Protein AF-A0A484PQB5-F1 (afdb_monomer)

Secondary structure (DSSP, 8-state):
---------------EEEEEE---SSHHHHHHHHHHHHHTT--EEEETTEEEE-EEEEEEEE-TT--EEEEEEEETTEEEE-PPPSSHHHHHHHHHHHHHHHHHHHHT--HH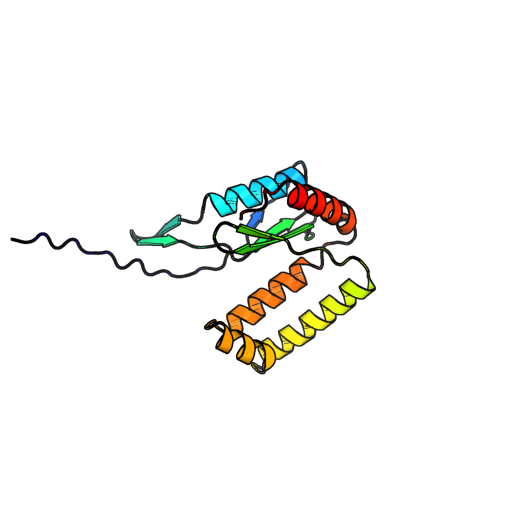HHHHHHHHT--HHHHHHHHHHHHHHT---TTTHHHHHHHHHHHHHHS----

pLDDT: mean 76.51, std 19.42, range [30.06, 98.0]

Organism: NCBI:txid1297885

Structure (mmCIF, N/CA/C/O backbone):
data_AF-A0A484PQB5-F1
#
_entry.id   AF-A0A484PQB5-F1
#
loop_
_atom_site.group_PDB
_atom_site.id
_atom_site.type_symbol
_atom_site.label_atom_id
_atom_site.label_alt_id
_atom_site.label_comp_id
_atom_site.label_asym_id
_atom_site.label_entity_id
_atom_site.label_seq_id
_atom_site.pdbx_PDB_ins_code
_atom_site.Cartn_x
_atom_site.Cartn_y
_atom_site.Cartn_z
_atom_site.occupancy
_atom_site.B_iso_or_equiv
_atom_site.auth_seq_id
_atom_site.auth_comp_id
_atom_site.auth_asym_id
_atom_site.auth_atom_id
_atom_site.pdbx_PDB_model_num
ATOM 1 N N . MET A 1 1 ? -22.347 -14.743 -49.884 1.00 35.50 1 MET A N 1
ATOM 2 C CA . MET A 1 1 ? -21.307 -13.720 -49.659 1.00 35.50 1 MET A CA 1
ATOM 3 C C . MET A 1 1 ? -21.157 -13.591 -48.158 1.00 35.50 1 MET A C 1
ATOM 5 O O . MET A 1 1 ? -22.154 -13.337 -47.496 1.00 35.50 1 MET A O 1
ATOM 9 N N . ALA A 1 2 ? -19.987 -13.944 -47.631 1.00 33.59 2 ALA A N 1
ATOM 10 C CA . ALA A 1 2 ? -19.724 -13.967 -46.198 1.00 33.59 2 ALA A CA 1
ATOM 11 C C . ALA A 1 2 ? -19.631 -12.532 -45.663 1.00 33.59 2 ALA A C 1
ATOM 13 O O . ALA A 1 2 ? -18.961 -11.693 -46.260 1.00 33.59 2 ALA A O 1
ATOM 14 N N . SER A 1 3 ? -20.343 -12.264 -44.569 1.00 34.03 3 SER A N 1
ATOM 15 C CA . SER A 1 3 ? -20.230 -11.032 -43.794 1.00 34.03 3 SER A CA 1
ATOM 16 C C . SER A 1 3 ? -18.901 -11.079 -43.048 1.00 34.03 3 SER A C 1
ATOM 18 O O . SER A 1 3 ? -18.761 -11.867 -42.114 1.00 34.03 3 SER A O 1
ATOM 20 N N . ASN A 1 4 ? -17.931 -10.269 -43.473 1.00 33.78 4 ASN A N 1
ATOM 21 C CA . ASN A 1 4 ? -16.745 -9.977 -42.676 1.00 33.78 4 ASN A CA 1
ATOM 22 C C . ASN A 1 4 ? -17.215 -9.207 -41.440 1.00 33.78 4 ASN A C 1
ATOM 24 O O . ASN A 1 4 ? -17.452 -8.004 -41.499 1.00 33.78 4 ASN A O 1
ATOM 28 N N . ALA A 1 5 ? -17.435 -9.926 -40.341 1.00 36.97 5 ALA A N 1
ATOM 29 C CA . ALA A 1 5 ? -17.412 -9.313 -39.030 1.00 36.97 5 ALA A CA 1
ATOM 30 C C . ALA A 1 5 ? -15.956 -8.907 -38.7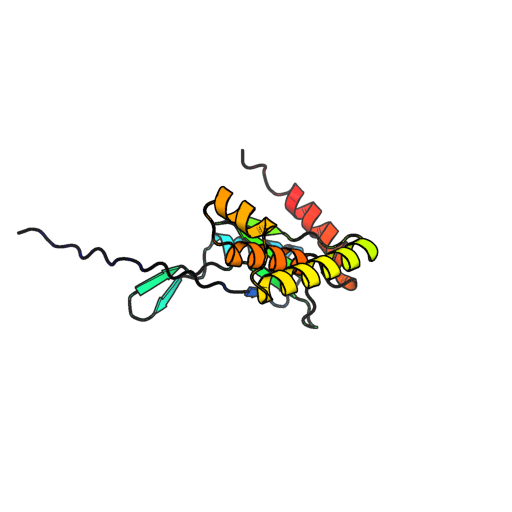96 1.00 36.97 5 ALA A C 1
ATOM 32 O O . ALA A 1 5 ? -15.108 -9.766 -38.555 1.00 36.97 5 ALA A O 1
ATOM 33 N N . ASP A 1 6 ? -15.672 -7.616 -38.958 1.00 31.64 6 ASP A N 1
ATOM 34 C CA . ASP A 1 6 ? -14.454 -7.006 -38.445 1.00 31.64 6 ASP A CA 1
ATOM 35 C C . ASP A 1 6 ? -14.416 -7.292 -36.943 1.00 31.64 6 ASP A C 1
ATOM 37 O O . ASP A 1 6 ? -15.101 -6.656 -36.139 1.00 31.64 6 ASP A O 1
ATOM 41 N N . CYS A 1 7 ? -13.657 -8.317 -36.562 1.00 30.06 7 CYS A N 1
ATOM 42 C CA . CYS A 1 7 ? -13.191 -8.472 -35.200 1.00 30.06 7 CYS A CA 1
ATOM 43 C C . CYS A 1 7 ? -12.299 -7.262 -34.931 1.00 30.06 7 CYS A C 1
ATOM 45 O O . CYS A 1 7 ? -11.131 -7.264 -35.313 1.00 30.06 7 CYS A O 1
ATOM 47 N N . GLN A 1 8 ? -12.865 -6.216 -34.325 1.00 35.75 8 GLN A N 1
ATOM 48 C CA . GLN A 1 8 ? -12.080 -5.147 -33.728 1.00 35.75 8 GLN A CA 1
ATOM 49 C C . GLN A 1 8 ? -11.105 -5.812 -32.755 1.00 35.75 8 GLN A C 1
ATOM 51 O O . GLN A 1 8 ? -11.507 -6.346 -31.720 1.00 35.75 8 GLN A O 1
ATOM 56 N N . GLU A 1 9 ? -9.827 -5.853 -33.131 1.00 34.69 9 GLU A N 1
ATOM 57 C CA . GLU A 1 9 ? -8.742 -6.203 -32.229 1.00 34.69 9 GLU A CA 1
ATOM 58 C C . GLU A 1 9 ? -8.768 -5.183 -31.093 1.00 34.69 9 GLU A C 1
ATOM 60 O O . GLU A 1 9 ? -8.265 -4.070 -31.222 1.00 34.69 9 GLU A O 1
ATOM 65 N N . THR A 1 10 ? -9.382 -5.546 -29.968 1.00 37.31 10 THR A N 1
ATOM 66 C CA . THR A 1 10 ? -9.231 -4.811 -28.716 1.00 37.31 10 THR A CA 1
ATOM 67 C C . THR A 1 10 ? -7.749 -4.793 -28.368 1.00 37.31 10 THR A C 1
ATOM 69 O O . THR A 1 10 ? -7.206 -5.761 -27.828 1.00 37.31 10 THR A O 1
ATOM 72 N N . ARG A 1 11 ? -7.071 -3.688 -28.690 1.00 36.81 11 ARG A N 1
ATOM 73 C CA . ARG A 1 11 ? -5.745 -3.380 -28.165 1.00 36.81 11 ARG A CA 1
ATOM 74 C C . ARG A 1 11 ? -5.893 -3.162 -26.666 1.00 36.81 11 ARG A C 1
ATOM 76 O O . ARG A 1 11 ? -6.242 -2.083 -26.202 1.00 36.81 11 ARG A O 1
ATOM 83 N N . SER A 1 12 ? -5.637 -4.218 -25.901 1.00 37.00 12 SER A N 1
ATOM 84 C CA . SER A 1 12 ? -5.502 -4.144 -24.450 1.00 37.00 12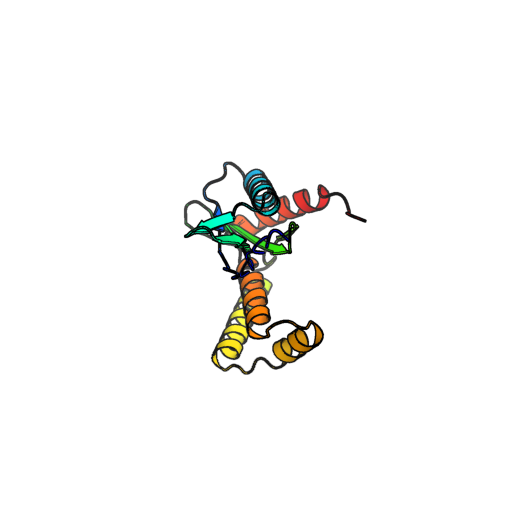 SER A CA 1
ATOM 85 C C . SER A 1 12 ? -4.265 -3.309 -24.123 1.00 37.00 12 SER A C 1
ATOM 87 O O . SER A 1 12 ? -3.150 -3.819 -24.035 1.00 37.00 12 SER A O 1
ATOM 89 N N . VAL A 1 13 ? -4.448 -2.000 -23.988 1.00 36.97 13 VAL A N 1
ATOM 90 C CA . VAL A 1 13 ? -3.450 -1.145 -23.355 1.00 36.97 13 VAL A CA 1
ATOM 91 C C . VAL A 1 13 ? -3.770 -1.146 -21.868 1.00 36.97 13 VAL A C 1
ATOM 93 O O . VAL A 1 13 ? -4.804 -0.638 -21.438 1.00 36.97 13 VAL A O 1
ATOM 96 N N . ARG A 1 14 ? -2.906 -1.791 -21.078 1.00 39.75 14 ARG A N 1
ATOM 97 C CA . ARG A 1 14 ? -3.002 -1.765 -19.619 1.00 39.75 14 ARG A CA 1
ATOM 98 C C . ARG A 1 14 ? -2.544 -0.395 -19.142 1.00 39.75 14 ARG A C 1
ATOM 100 O O . ARG A 1 14 ? -1.372 -0.057 -19.274 1.00 39.75 14 ARG A O 1
ATOM 107 N N . PHE A 1 15 ? -3.467 0.377 -18.586 1.00 40.09 15 PHE A N 1
ATOM 108 C CA . PHE A 1 15 ? -3.135 1.593 -17.860 1.00 40.09 15 PHE A CA 1
ATOM 109 C C . PHE A 1 15 ? -3.278 1.335 -16.370 1.00 40.09 15 PHE A C 1
ATOM 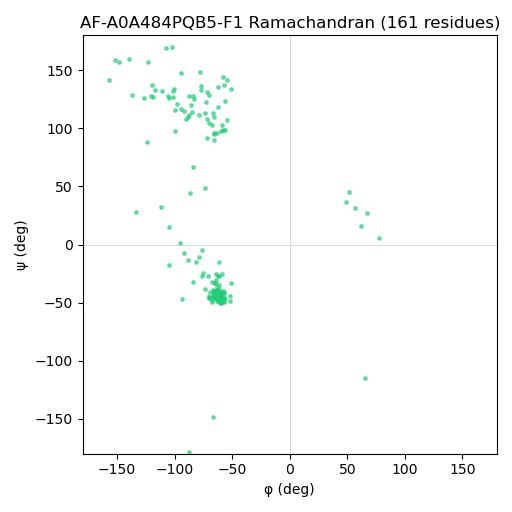111 O O . PHE A 1 15 ? -4.321 0.878 -15.903 1.00 40.09 15 PHE A O 1
ATOM 118 N N . SER A 1 16 ? -2.205 1.632 -15.651 1.00 43.16 16 SER A N 1
ATOM 119 C CA . SER A 1 16 ? -2.109 1.503 -14.207 1.00 43.16 16 SER A CA 1
ATOM 120 C C . SER A 1 16 ? -2.615 2.780 -13.556 1.00 43.16 16 SER A C 1
ATOM 122 O O . SER A 1 16 ? -1.974 3.822 -13.678 1.00 43.16 16 SER A O 1
ATOM 124 N N . LEU A 1 17 ? -3.754 2.708 -12.870 1.00 46.19 17 LEU A N 1
ATOM 125 C CA . LEU A 1 17 ? -4.304 3.849 -12.140 1.00 46.19 17 LEU A CA 1
ATOM 126 C C . LEU A 1 17 ? -4.221 3.619 -10.629 1.00 46.19 17 LEU A C 1
ATOM 128 O O . LEU A 1 17 ? -4.606 2.554 -10.143 1.00 46.19 17 LEU A O 1
ATOM 132 N N . ALA A 1 18 ? -3.732 4.629 -9.908 1.00 53.22 18 ALA A N 1
ATOM 133 C CA . ALA A 1 18 ? -3.913 4.761 -8.469 1.00 53.22 18 ALA A CA 1
ATOM 134 C C . ALA A 1 18 ? -5.254 5.462 -8.229 1.00 53.22 18 ALA A C 1
ATOM 136 O O . ALA A 1 18 ? -5.466 6.571 -8.721 1.00 53.22 18 ALA A O 1
ATOM 137 N N . ILE A 1 19 ? -6.174 4.808 -7.522 1.00 54.41 19 ILE A N 1
ATOM 138 C CA . ILE A 1 19 ? -7.461 5.417 -7.170 1.00 54.41 19 ILE A CA 1
ATOM 139 C C . ILE A 1 19 ? -7.364 5.955 -5.761 1.00 54.41 19 ILE A C 1
ATOM 141 O O . ILE A 1 19 ? -7.156 5.183 -4.829 1.00 54.41 19 ILE A O 1
ATOM 145 N N . GLU A 1 20 ? -7.575 7.253 -5.615 1.00 56.78 20 GLU A N 1
ATOM 146 C CA . GLU A 1 20 ? -7.799 7.877 -4.321 1.00 56.78 20 GLU A CA 1
ATOM 147 C C . GLU A 1 20 ? -9.300 7.860 -4.067 1.00 56.78 20 GLU A C 1
ATOM 149 O O . GLU A 1 20 ? -10.058 8.573 -4.730 1.00 56.78 20 GLU A O 1
ATOM 154 N N . ILE A 1 21 ? -9.754 7.010 -3.146 1.00 53.47 21 ILE A N 1
ATOM 155 C CA . ILE A 1 21 ? -11.140 7.097 -2.699 1.00 53.47 21 ILE A CA 1
ATOM 156 C C . ILE A 1 21 ? -11.165 7.967 -1.443 1.00 53.47 21 ILE A C 1
ATOM 158 O O . ILE A 1 21 ? -10.504 7.643 -0.457 1.00 53.47 21 ILE A O 1
ATOM 162 N N . GLY A 1 22 ? -11.849 9.113 -1.554 1.00 52.31 22 GLY A N 1
ATOM 163 C CA . GLY A 1 22 ? -11.831 10.220 -0.592 1.00 52.31 22 GLY A CA 1
ATOM 164 C C . GLY A 1 22 ? -12.447 9.911 0.778 1.00 52.31 22 GLY A C 1
ATOM 165 O O . GLY A 1 22 ? -12.386 8.796 1.284 1.00 52.31 22 GLY A O 1
ATOM 166 N N . GLN A 1 23 ? -13.045 10.923 1.412 1.00 53.59 23 GLN A N 1
ATOM 167 C CA . GLN A 1 23 ? -13.584 10.805 2.771 1.00 53.59 23 GLN A CA 1
ATOM 168 C C . GLN A 1 23 ? -14.766 9.824 2.835 1.00 53.59 23 GLN A C 1
ATOM 170 O O . GLN A 1 23 ? -15.867 10.126 2.376 1.00 53.59 23 GLN A O 1
ATOM 175 N N . PHE A 1 24 ? -14.553 8.667 3.458 1.00 58.38 24 PHE A N 1
ATOM 176 C CA . PHE A 1 24 ? -15.627 7.765 3.869 1.00 58.38 24 PHE A CA 1
ATOM 177 C C . PHE A 1 24 ? -16.014 8.027 5.320 1.00 58.38 24 PHE A C 1
ATOM 179 O O . PHE A 1 24 ? -15.158 8.340 6.149 1.00 58.38 24 PHE A O 1
ATOM 186 N N . GLY A 1 25 ? -17.292 7.832 5.653 1.00 62.56 25 GLY A N 1
ATOM 187 C CA . GLY A 1 25 ? -17.765 7.970 7.031 1.00 62.56 25 GLY A CA 1
ATOM 188 C C . GLY A 1 25 ? -17.112 6.962 7.985 1.00 62.56 25 GLY A C 1
ATOM 189 O O . GLY A 1 25 ? -16.963 7.241 9.174 1.00 62.56 25 GLY A O 1
ATOM 190 N N . SER A 1 26 ? -16.685 5.799 7.474 1.00 80.06 26 SER A N 1
ATOM 191 C CA . SER A 1 26 ? -15.932 4.794 8.232 1.00 80.06 26 SER A CA 1
ATOM 192 C C . SER A 1 26 ? -14.942 4.007 7.364 1.00 80.06 26 SER A C 1
ATOM 194 O O . SER A 1 26 ? -15.120 3.864 6.156 1.00 80.06 26 SER A O 1
ATOM 196 N N . LEU A 1 27 ? -13.914 3.430 7.996 1.00 84.88 27 LEU A N 1
ATOM 197 C CA . LEU A 1 27 ? -12.933 2.582 7.310 1.00 84.88 27 LEU A CA 1
ATOM 198 C C . LEU A 1 27 ? -13.547 1.287 6.747 1.00 84.88 27 LEU A C 1
ATOM 200 O O . LEU A 1 27 ? -13.127 0.814 5.695 1.00 84.88 27 LEU A O 1
ATOM 204 N N . ASP A 1 28 ? -14.550 0.718 7.419 1.00 85.12 28 ASP A N 1
ATOM 205 C CA . ASP A 1 28 ? -15.242 -0.480 6.928 1.00 85.12 28 ASP A CA 1
ATOM 206 C C . ASP A 1 28 ? -16.011 -0.183 5.633 1.00 85.12 28 ASP A C 1
ATOM 208 O O . ASP A 1 28 ? -15.970 -0.973 4.688 1.00 85.12 28 ASP A O 1
ATOM 212 N N . GLU A 1 29 ? -16.659 0.982 5.561 1.00 84.06 29 GLU A N 1
ATOM 213 C CA . GLU A 1 29 ? -17.312 1.466 4.344 1.00 84.06 29 GLU A CA 1
ATOM 214 C C . GLU A 1 29 ? -16.290 1.700 3.226 1.00 84.06 29 GLU A C 1
ATOM 216 O O . GLU A 1 29 ? -16.505 1.246 2.102 1.00 84.06 29 GLU A O 1
ATOM 221 N N . ALA A 1 30 ? -15.141 2.303 3.545 1.00 85.19 30 ALA A N 1
ATOM 222 C CA . ALA A 1 30 ? -14.050 2.497 2.593 1.00 85.19 30 ALA A CA 1
ATOM 223 C C . ALA A 1 30 ? -13.581 1.176 1.967 1.00 85.19 30 ALA A C 1
ATOM 225 O O . ALA A 1 30 ? -13.457 1.057 0.746 1.00 85.19 30 ALA A O 1
ATOM 226 N N . ILE A 1 31 ? -13.368 0.156 2.801 1.00 87.56 31 ILE A N 1
ATOM 227 C CA . ILE A 1 31 ? -12.969 -1.189 2.374 1.00 87.56 31 ILE A CA 1
ATOM 228 C C . ILE A 1 31 ? -14.046 -1.810 1.474 1.00 87.56 31 ILE A C 1
ATOM 230 O O . ILE A 1 31 ? -13.727 -2.341 0.408 1.00 87.56 31 ILE A O 1
ATOM 234 N N . GLN A 1 32 ? -15.320 -1.746 1.872 1.00 86.50 32 GLN A N 1
ATOM 235 C CA . GLN A 1 32 ? -16.427 -2.324 1.104 1.00 86.50 32 GLN A CA 1
ATOM 236 C C . GLN A 1 32 ? -16.592 -1.661 -0.263 1.00 86.50 32 GLN A C 1
ATOM 238 O O . GLN A 1 32 ? -16.707 -2.365 -1.267 1.00 86.50 32 GLN A O 1
ATOM 243 N N . GLN A 1 33 ? -16.558 -0.330 -0.308 1.00 83.69 33 GLN A N 1
ATOM 244 C CA . GLN A 1 33 ? -16.675 0.434 -1.546 1.00 83.69 33 GLN A CA 1
ATOM 245 C C . GLN A 1 33 ? -15.483 0.181 -2.467 1.00 83.69 33 GLN A C 1
ATOM 247 O O . GLN A 1 33 ? -15.675 -0.033 -3.658 1.00 83.69 33 GLN A O 1
ATOM 252 N N . SER A 1 34 ? -14.268 0.090 -1.920 1.00 84.69 34 SER A N 1
ATOM 253 C CA . SER A 1 34 ? -13.074 -0.267 -2.697 1.00 84.69 34 SER A CA 1
ATOM 254 C C . SER A 1 34 ? -13.208 -1.656 -3.339 1.00 84.69 34 SER A C 1
ATOM 256 O O . SER A 1 34 ? -12.909 -1.837 -4.518 1.00 84.69 34 SER A O 1
ATOM 258 N N . VAL A 1 35 ? -13.706 -2.649 -2.592 1.00 86.38 35 VAL A N 1
ATOM 259 C CA . VAL A 1 35 ? -13.940 -4.007 -3.119 1.00 86.38 35 VAL A CA 1
ATOM 260 C C . VAL A 1 35 ? -15.039 -4.016 -4.179 1.00 86.38 35 VAL A C 1
ATOM 262 O O . VAL A 1 35 ? -14.878 -4.670 -5.209 1.00 86.38 35 VAL A O 1
ATOM 265 N N . ALA A 1 36 ? -16.155 -3.324 -3.937 1.00 84.31 36 ALA A N 1
ATOM 266 C CA . ALA A 1 36 ? -17.247 -3.213 -4.902 1.00 84.31 36 ALA A CA 1
ATOM 267 C C . ALA A 1 36 ? -16.759 -2.555 -6.197 1.00 84.31 36 ALA A C 1
ATOM 269 O O . ALA A 1 36 ? -16.972 -3.094 -7.278 1.00 84.31 36 ALA A O 1
ATOM 270 N N . TYR A 1 37 ? -16.003 -1.467 -6.071 1.00 79.25 37 TYR A N 1
ATOM 271 C CA . TYR A 1 37 ? -15.416 -0.743 -7.187 1.00 79.25 37 TYR A CA 1
ATOM 272 C C . TYR A 1 37 ? -14.517 -1.638 -8.056 1.00 79.25 37 TYR A C 1
ATOM 274 O O . TYR A 1 37 ? -14.688 -1.691 -9.274 1.00 79.25 37 TYR A O 1
ATOM 282 N N . VAL A 1 38 ? -13.595 -2.390 -7.438 1.00 80.25 38 VAL A N 1
ATOM 283 C CA . VAL A 1 38 ? -12.706 -3.327 -8.151 1.00 80.25 38 VAL A CA 1
ATOM 284 C C . VAL A 1 38 ? -13.498 -4.452 -8.827 1.00 80.25 38 VAL A C 1
ATOM 286 O O . VAL A 1 38 ? -13.205 -4.819 -9.965 1.00 80.25 38 VAL A O 1
ATOM 289 N N . ARG A 1 39 ? -14.528 -4.992 -8.161 1.00 80.00 39 ARG A N 1
ATOM 290 C CA . ARG A 1 39 ? -15.380 -6.060 -8.716 1.00 80.00 39 ARG A CA 1
ATOM 291 C C . ARG A 1 39 ? -16.220 -5.605 -9.899 1.00 80.00 39 ARG A C 1
ATOM 293 O O . ARG A 1 39 ? -16.402 -6.381 -10.831 1.00 80.00 39 ARG A O 1
ATOM 300 N N . GLU A 1 40 ? -16.744 -4.387 -9.842 1.00 75.69 40 GLU A N 1
ATOM 301 C CA . GLU A 1 40 ? -17.576 -3.801 -10.894 1.00 75.69 40 GLU A CA 1
ATOM 302 C C . GLU A 1 40 ? -16.757 -3.341 -12.111 1.00 75.69 40 GLU A C 1
ATOM 304 O O . GLU A 1 40 ? -17.352 -2.942 -13.106 1.00 75.69 40 GLU A O 1
ATOM 309 N N . GLN A 1 41 ? -15.417 -3.418 -12.058 1.00 65.25 41 GLN A N 1
ATOM 310 C CA . GLN A 1 41 ? -14.509 -3.120 -13.175 1.00 65.25 41 GLN A CA 1
ATOM 311 C C . GLN A 1 41 ? -14.786 -1.753 -13.836 1.00 65.25 41 GLN A C 1
ATOM 313 O O . GLN A 1 41 ? -14.808 -1.633 -15.058 1.00 65.25 41 GLN A O 1
ATOM 318 N N . ARG A 1 42 ? -14.993 -0.695 -13.036 1.00 56.28 42 ARG A N 1
ATOM 319 C CA . ARG A 1 42 ? -15.371 0.661 -13.502 1.00 56.28 42 ARG A CA 1
ATOM 320 C C . ARG A 1 42 ? -14.245 1.467 -14.181 1.00 56.28 42 ARG A C 1
ATOM 322 O O . ARG A 1 42 ? -14.048 2.646 -13.899 1.00 56.28 42 ARG A O 1
ATOM 329 N N . PHE A 1 43 ? -13.550 0.849 -15.125 1.00 56.72 43 PHE A N 1
ATOM 330 C CA . PHE A 1 43 ? -12.515 1.473 -15.953 1.00 56.72 43 PHE A CA 1
ATOM 331 C C . PHE A 1 43 ? -12.653 1.138 -17.439 1.00 56.72 43 PHE A C 1
ATOM 333 O O . PHE A 1 43 ? -11.673 1.151 -18.186 1.00 56.72 43 PHE A O 1
ATOM 340 N N . GLU A 1 44 ? -13.877 0.864 -17.881 1.00 51.72 44 GLU A N 1
ATOM 341 C CA . GLU A 1 44 ? -14.214 0.948 -19.297 1.00 51.72 44 GLU A CA 1
ATOM 342 C C . GLU A 1 44 ? -14.249 2.426 -19.697 1.00 51.72 44 GLU A C 1
ATOM 344 O O . GLU A 1 44 ? -15.257 3.116 -19.536 1.00 51.72 44 GLU A O 1
ATOM 349 N N . GLN A 1 45 ? -13.118 2.946 -20.172 1.00 47.62 45 GLN A N 1
ATOM 350 C CA . GLN A 1 45 ? -13.087 4.247 -20.831 1.00 47.62 45 GLN A CA 1
ATOM 351 C C . GLN A 1 45 ? -13.274 4.008 -22.329 1.00 47.62 45 GLN A C 1
ATOM 353 O O . GLN A 1 45 ? -12.442 3.378 -22.979 1.00 47.62 45 GLN A O 1
ATOM 358 N N . GLN A 1 46 ? -14.391 4.487 -22.877 1.00 44.44 46 GLN A N 1
ATOM 359 C CA . GLN A 1 46 ? -14.557 4.596 -24.323 1.00 44.44 46 GLN A CA 1
ATOM 360 C C . GLN A 1 46 ? -13.809 5.842 -24.797 1.00 44.44 46 GLN A C 1
ATOM 362 O O . GLN A 1 46 ? -14.220 6.962 -24.499 1.00 44.44 46 GLN A O 1
ATOM 367 N N . CYS A 1 47 ? -12.730 5.640 -25.547 1.00 45.91 47 CYS A N 1
ATOM 368 C CA . CYS A 1 47 ? -12.048 6.695 -26.291 1.00 45.91 47 CYS A CA 1
ATOM 369 C C . CYS A 1 47 ? -12.067 6.311 -27.774 1.00 45.91 47 CYS A C 1
ATOM 371 O O . CYS A 1 47 ? -11.703 5.193 -28.121 1.00 45.91 47 CYS A O 1
ATOM 373 N N . ASP A 1 48 ? -12.534 7.218 -28.636 1.00 53.28 48 ASP A N 1
ATOM 374 C CA . ASP A 1 48 ? -12.522 7.077 -30.103 1.00 53.28 48 ASP A CA 1
ATOM 375 C C . ASP A 1 48 ? -13.064 5.745 -30.669 1.00 53.28 48 ASP A C 1
ATOM 377 O O . ASP A 1 48 ? -12.589 5.235 -31.679 1.00 53.28 48 ASP A O 1
ATOM 381 N N . GLY A 1 49 ? -14.107 5.179 -30.051 1.00 56.38 49 GLY A N 1
ATOM 382 C CA . GLY A 1 49 ? -14.763 3.965 -30.561 1.00 56.38 49 GLY A CA 1
ATOM 383 C C . GLY A 1 49 ? -14.007 2.659 -30.290 1.00 56.38 49 GLY A C 1
ATOM 384 O O . GLY A 1 49 ? -14.462 1.602 -30.728 1.00 56.38 49 GLY A O 1
ATOM 385 N N . GLU A 1 50 ? -12.913 2.713 -29.530 1.00 54.97 50 GLU A N 1
ATOM 386 C CA . GLU A 1 50 ? -12.219 1.551 -28.980 1.00 54.97 50 GLU A CA 1
ATOM 387 C C . GLU A 1 50 ? -12.608 1.370 -27.499 1.00 54.97 50 GLU A C 1
ATOM 389 O O . GLU A 1 50 ? -12.667 2.325 -26.717 1.00 54.97 50 GLU A O 1
ATOM 394 N N . GLN A 1 51 ? -12.929 0.131 -27.108 1.00 53.09 51 GLN A N 1
ATOM 395 C CA . GLN A 1 51 ? -13.148 -0.227 -25.706 1.00 53.09 51 GLN A CA 1
ATOM 396 C C . GLN A 1 51 ? -11.803 -0.545 -25.057 1.00 53.09 51 GLN A C 1
ATOM 398 O O . GLN A 1 51 ? -11.168 -1.548 -25.388 1.00 53.09 51 GLN A O 1
ATOM 403 N N . PHE A 1 52 ? -11.389 0.286 -24.104 1.00 55.88 52 PHE A N 1
ATOM 404 C CA . PHE A 1 52 ? -10.234 0.008 -23.262 1.00 55.88 52 PHE A CA 1
ATOM 405 C C . PHE A 1 52 ? -10.704 -0.492 -21.905 1.00 55.88 52 PHE A C 1
ATOM 407 O O . PHE A 1 52 ? -11.552 0.128 -21.268 1.00 55.88 52 PHE A O 1
ATOM 414 N N . VAL A 1 53 ? -10.111 -1.592 -21.447 1.00 55.44 53 VAL A N 1
ATOM 415 C CA . VAL A 1 53 ? -10.230 -2.033 -20.058 1.00 55.44 53 VAL A CA 1
ATOM 416 C C . VAL A 1 53 ? -8.956 -1.595 -19.348 1.00 55.44 53 VAL A C 1
ATOM 418 O O . VAL A 1 53 ? -7.921 -2.256 -19.455 1.00 55.44 53 VAL A O 1
ATOM 421 N N . ALA A 1 54 ? -9.010 -0.461 -18.653 1.00 56.16 54 ALA A N 1
ATOM 422 C CA . ALA A 1 54 ? -7.980 -0.130 -17.677 1.00 56.16 54 ALA A CA 1
ATOM 423 C C . ALA A 1 54 ? -8.241 -0.933 -16.393 1.00 56.16 54 ALA A C 1
ATOM 425 O O . ALA A 1 54 ? -9.374 -1.263 -16.057 1.00 56.16 54 ALA A O 1
ATOM 426 N N . MET A 1 55 ? -7.187 -1.300 -15.674 1.00 62.25 55 MET A N 1
ATOM 427 C CA . MET A 1 55 ? -7.319 -1.943 -14.370 1.00 62.25 55 MET A CA 1
ATOM 428 C C . MET A 1 55 ? -6.478 -1.143 -13.394 1.00 62.25 55 MET A C 1
ATOM 430 O O . MET A 1 55 ? -5.290 -0.928 -13.631 1.00 62.25 55 MET A O 1
ATOM 434 N N . ALA A 1 56 ? -7.080 -0.696 -12.292 1.00 67.56 56 ALA A N 1
ATOM 435 C CA . ALA A 1 56 ? -6.280 -0.169 -11.197 1.00 67.56 56 ALA A CA 1
ATOM 436 C C . ALA A 1 56 ? -5.281 -1.242 -10.756 1.00 67.56 56 ALA A C 1
ATOM 438 O O . ALA A 1 56 ? -5.646 -2.411 -10.656 1.00 67.56 56 ALA A O 1
ATOM 439 N N . LEU A 1 57 ? -4.035 -0.842 -10.500 1.00 77.12 57 LEU A N 1
ATOM 440 C CA . LEU A 1 57 ? -3.047 -1.732 -9.883 1.00 77.12 57 LEU A CA 1
ATOM 441 C C . LEU A 1 57 ? -3.191 -1.735 -8.366 1.00 77.12 57 LEU A C 1
ATOM 443 O O . LEU A 1 57 ? -2.926 -2.737 -7.705 1.00 77.12 57 LEU A O 1
ATOM 447 N N . HIS A 1 58 ? -3.600 -0.599 -7.811 1.00 84.44 58 HIS A N 1
ATOM 448 C CA . HIS A 1 58 ? -3.855 -0.447 -6.395 1.00 84.44 58 HIS A CA 1
ATOM 449 C C . HIS A 1 58 ? -4.903 0.635 -6.130 1.00 84.44 58 HIS A C 1
ATOM 451 O O . HIS A 1 58 ? -5.148 1.520 -6.952 1.00 84.44 58 HIS A O 1
ATOM 457 N N . VAL A 1 59 ? -5.517 0.545 -4.958 1.00 85.81 59 VAL A N 1
ATOM 458 C CA . VAL A 1 59 ? -6.485 1.497 -4.421 1.00 85.81 59 VAL A CA 1
ATOM 459 C C . VAL A 1 59 ? -5.916 2.068 -3.133 1.00 85.81 59 VAL A C 1
ATOM 461 O O . VAL A 1 59 ? -5.565 1.300 -2.235 1.00 85.81 59 VAL A O 1
ATOM 464 N N . ASP A 1 60 ? -5.864 3.393 -3.041 1.00 88.19 60 ASP A N 1
ATOM 465 C CA . ASP A 1 60 ? -5.446 4.127 -1.853 1.00 88.19 60 ASP A CA 1
ATOM 466 C C . ASP A 1 60 ? -6.664 4.747 -1.165 1.00 88.19 60 ASP A C 1
ATOM 468 O O . ASP A 1 60 ? -7.454 5.482 -1.759 1.00 88.19 60 ASP A O 1
ATOM 472 N N . VAL A 1 61 ? -6.788 4.474 0.128 1.00 87.56 61 VAL A N 1
ATOM 473 C CA . VAL A 1 61 ? -7.693 5.166 1.043 1.00 87.56 61 VAL A CA 1
ATOM 474 C C . VAL A 1 61 ? -6.858 6.152 1.847 1.00 87.56 61 VAL A C 1
ATOM 476 O O . VAL A 1 61 ? -5.861 5.767 2.474 1.00 87.56 61 VAL A O 1
ATOM 479 N N . ARG A 1 62 ? -7.271 7.419 1.848 1.00 86.88 62 ARG A N 1
ATOM 480 C CA . ARG A 1 62 ? -6.595 8.512 2.555 1.00 86.88 62 ARG A CA 1
ATOM 481 C C . ARG A 1 62 ? -7.529 9.215 3.528 1.00 86.88 62 ARG A C 1
ATOM 483 O O . ARG A 1 62 ? -8.749 9.125 3.403 1.00 86.88 62 ARG A O 1
ATOM 490 N N . ASP A 1 63 ? -6.946 9.872 4.524 1.00 83.69 63 ASP A N 1
ATOM 491 C CA . ASP A 1 63 ? -7.689 10.735 5.437 1.00 83.69 63 ASP A CA 1
ATOM 492 C C . ASP A 1 63 ? -7.808 12.170 4.901 1.00 83.69 63 ASP A C 1
ATOM 494 O O . ASP A 1 63 ? -7.336 12.504 3.818 1.00 83.69 63 ASP A O 1
ATOM 498 N N . GLU A 1 64 ? -8.451 13.037 5.680 1.00 82.00 64 GLU A N 1
ATOM 499 C CA . GLU A 1 64 ? -8.634 14.460 5.367 1.00 82.00 64 GLU A CA 1
ATOM 500 C C . GLU A 1 64 ? -7.331 15.268 5.233 1.00 82.00 64 GLU A C 1
ATOM 502 O O . GLU A 1 64 ? -7.359 16.392 4.738 1.00 82.00 64 GLU A O 1
ATOM 507 N N . GLN A 1 65 ? -6.205 14.724 5.691 1.00 84.50 65 GLN A N 1
ATOM 508 C CA . GLN A 1 65 ? -4.880 15.338 5.632 1.00 84.50 65 GLN A CA 1
ATOM 509 C C . GLN A 1 65 ? -4.018 14.695 4.537 1.00 84.50 65 GLN A C 1
ATOM 511 O O . GLN A 1 65 ? -2.800 14.876 4.535 1.00 84.50 65 GLN A O 1
ATOM 516 N N . GLU A 1 66 ? -4.636 13.942 3.620 1.00 83.25 66 GLU A N 1
ATOM 517 C CA . GLU A 1 66 ? -3.973 13.180 2.557 1.00 83.25 66 GLU A CA 1
ATOM 518 C C . GLU A 1 66 ? -3.016 12.093 3.072 1.00 83.25 66 GLU A C 1
ATOM 520 O O . GLU A 1 66 ? -2.193 11.558 2.323 1.00 83.25 66 GLU A O 1
ATOM 525 N N . ALA A 1 67 ? -3.105 11.716 4.350 1.00 86.12 67 ALA A N 1
ATOM 526 C CA . ALA A 1 67 ? -2.272 10.653 4.881 1.00 86.12 67 ALA A CA 1
ATOM 527 C C . ALA A 1 67 ? -2.813 9.291 4.435 1.00 86.12 67 ALA A C 1
ATOM 529 O O . ALA A 1 67 ? -4.012 9.019 4.513 1.00 86.12 67 ALA A O 1
ATOM 530 N N . LEU A 1 68 ? -1.912 8.397 4.015 1.00 89.31 68 LEU A N 1
ATOM 531 C CA . LEU A 1 68 ? -2.280 7.030 3.659 1.00 89.31 68 LEU A CA 1
ATOM 532 C C . LEU A 1 68 ? -2.858 6.295 4.877 1.00 89.31 68 LEU A C 1
ATOM 534 O O . LEU A 1 68 ? -2.160 6.061 5.875 1.00 89.31 68 LEU A O 1
ATOM 538 N N . VAL A 1 69 ? -4.122 5.892 4.749 1.00 90.06 69 VAL A N 1
ATOM 539 C CA . VAL A 1 69 ? -4.855 5.081 5.726 1.00 90.06 69 VAL A CA 1
ATOM 540 C C . VAL A 1 69 ? -4.743 3.606 5.364 1.00 90.06 69 VAL A C 1
ATOM 542 O O . VAL A 1 69 ? -4.456 2.782 6.228 1.00 90.06 69 VAL A O 1
ATOM 545 N N . LEU A 1 70 ? -4.950 3.253 4.097 1.00 91.44 70 LEU A N 1
ATOM 546 C CA . LEU A 1 70 ? -4.930 1.865 3.643 1.00 91.44 70 LEU A CA 1
ATOM 547 C C . LEU A 1 70 ? -4.630 1.797 2.144 1.00 91.44 70 LEU A C 1
ATOM 549 O O . LEU A 1 70 ? -5.155 2.602 1.385 1.00 91.44 70 LEU A O 1
ATOM 553 N N . ARG A 1 71 ? -3.840 0.808 1.719 1.00 92.25 71 ARG A N 1
ATOM 554 C CA . ARG A 1 71 ? -3.647 0.460 0.306 1.00 92.25 71 ARG A CA 1
ATOM 555 C C . ARG A 1 71 ? -4.092 -0.975 0.053 1.00 92.25 71 ARG A C 1
ATOM 557 O O . ARG A 1 71 ? -3.769 -1.867 0.840 1.00 92.25 71 ARG A O 1
ATOM 564 N N . GLY A 1 72 ? -4.801 -1.202 -1.045 1.00 91.25 72 GLY A N 1
ATOM 56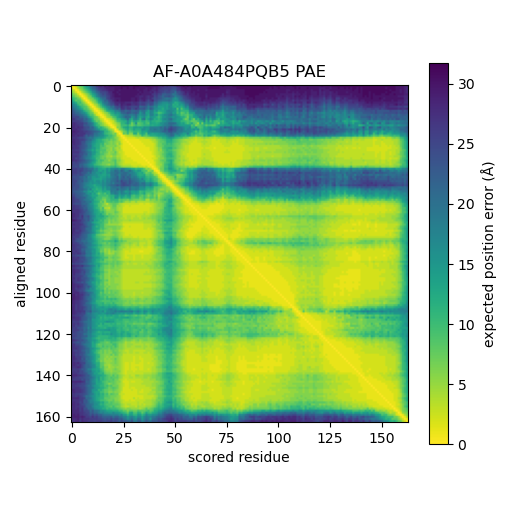5 C CA . GLY A 1 72 ? -5.102 -2.531 -1.572 1.00 91.25 72 GLY A CA 1
ATOM 566 C C . GLY A 1 72 ? -4.479 -2.721 -2.948 1.00 91.25 72 GLY A C 1
ATOM 567 O O . GLY A 1 72 ? -4.612 -1.848 -3.793 1.00 91.25 72 GLY A O 1
ATOM 568 N N . ILE A 1 73 ? -3.805 -3.843 -3.179 1.00 88.69 73 ILE A N 1
ATOM 569 C CA . ILE A 1 73 ? -3.282 -4.263 -4.482 1.00 88.69 73 ILE A CA 1
ATOM 570 C C . ILE A 1 73 ? -4.373 -5.037 -5.215 1.00 88.69 73 ILE A C 1
ATOM 572 O O . ILE A 1 73 ? -4.957 -5.972 -4.671 1.00 88.69 73 ILE A O 1
ATOM 576 N N . VAL A 1 74 ? -4.674 -4.658 -6.449 1.00 85.62 74 VAL A N 1
ATOM 577 C CA . VAL A 1 74 ? -5.734 -5.290 -7.237 1.00 85.62 74 VAL A CA 1
ATOM 578 C C . VAL A 1 74 ? -5.194 -6.554 -7.902 1.00 85.62 74 VAL A C 1
ATOM 580 O O . VAL A 1 74 ? -4.213 -6.515 -8.637 1.00 85.62 74 VAL A O 1
ATOM 583 N N . LEU A 1 75 ? -5.861 -7.685 -7.666 1.00 79.69 75 LEU A N 1
ATOM 584 C CA . LEU A 1 75 ? -5.519 -8.992 -8.229 1.00 79.69 75 LEU A CA 1
ATOM 585 C C . LEU A 1 75 ? -6.735 -9.547 -8.980 1.00 79.69 75 LEU A C 1
ATOM 587 O O . LEU A 1 75 ? -7.582 -10.248 -8.415 1.00 79.69 75 LEU A O 1
ATOM 591 N N . GLY A 1 76 ? -6.860 -9.205 -10.263 1.00 76.50 76 GLY A N 1
ATOM 592 C CA . GLY A 1 76 ? -8.034 -9.561 -11.062 1.00 76.50 76 GLY A CA 1
ATOM 593 C C . GLY A 1 76 ? -9.297 -8.860 -10.546 1.00 76.50 76 GLY A C 1
ATOM 594 O O . GLY A 1 76 ? -9.394 -7.641 -10.599 1.00 76.50 76 GLY A O 1
ATOM 595 N N . GLN A 1 77 ? -10.265 -9.632 -10.042 1.00 75.31 77 GLN A N 1
ATOM 596 C CA . GLN A 1 77 ? -11.481 -9.115 -9.381 1.00 75.31 77 GLN A CA 1
ATOM 597 C C . GLN A 1 77 ? -11.354 -9.056 -7.848 1.00 75.31 77 GLN A C 1
ATOM 599 O O . GLN A 1 77 ? -12.321 -8.757 -7.140 1.00 75.31 77 GLN A O 1
ATOM 604 N N . GLY A 1 78 ? -10.191 -9.442 -7.325 1.00 80.56 78 GLY A N 1
ATOM 605 C CA . GLY A 1 78 ? -9.867 -9.429 -5.909 1.00 80.56 78 GLY A CA 1
ATOM 606 C C . GLY A 1 78 ? -8.985 -8.246 -5.542 1.00 80.56 78 GLY A C 1
ATOM 607 O O . GLY A 1 78 ? -8.446 -7.547 -6.398 1.00 80.56 78 GLY A O 1
ATOM 608 N N . MET A 1 79 ? -8.822 -8.053 -4.241 1.00 85.88 79 MET A N 1
ATOM 609 C CA . MET A 1 79 ? -7.922 -7.053 -3.693 1.00 85.88 79 MET A CA 1
ATOM 610 C C . MET A 1 79 ? -7.161 -7.665 -2.523 1.00 85.88 79 MET A C 1
ATOM 612 O O . MET A 1 79 ? -7.769 -8.257 -1.630 1.00 85.88 79 MET A O 1
ATOM 616 N N . ASP A 1 80 ? -5.841 -7.542 -2.565 1.00 89.81 80 ASP A N 1
ATOM 617 C CA . ASP A 1 80 ? -4.927 -7.936 -1.505 1.00 89.81 80 ASP A CA 1
ATOM 618 C C . ASP A 1 80 ? -4.532 -6.700 -0.698 1.00 89.81 80 ASP A C 1
ATOM 620 O O . ASP A 1 80 ? -3.949 -5.752 -1.218 1.00 89.81 80 ASP A O 1
ATOM 624 N N . TRP A 1 81 ? -4.910 -6.669 0.573 1.00 92.81 81 TRP A N 1
ATOM 625 C CA . TRP A 1 81 ? -4.727 -5.491 1.412 1.00 92.81 81 TRP A CA 1
ATOM 626 C C . TRP A 1 81 ? -3.319 -5.450 2.006 1.00 92.81 81 TRP A C 1
ATOM 628 O O . TRP A 1 81 ? -2.898 -6.384 2.692 1.00 92.81 81 TRP A O 1
ATOM 638 N N . CYS A 1 82 ? -2.617 -4.329 1.829 1.00 94.19 82 CYS A N 1
ATOM 639 C CA . CYS A 1 82 ? -1.316 -4.119 2.451 1.00 94.19 82 CYS A CA 1
ATOM 640 C C . CYS A 1 82 ? -1.483 -4.018 3.971 1.00 94.19 82 CYS A C 1
ATOM 642 O O . CYS A 1 82 ? -2.073 -3.070 4.497 1.00 94.19 82 CYS A O 1
ATOM 644 N N . MET A 1 83 ? -0.953 -4.999 4.699 1.00 94.38 83 MET A N 1
ATOM 645 C CA . MET A 1 83 ? -1.019 -4.993 6.157 1.00 94.38 83 MET A CA 1
ATOM 646 C C . MET A 1 83 ? -0.114 -3.890 6.733 1.00 94.38 83 MET A C 1
ATOM 648 O O . MET A 1 83 ? 1.081 -3.869 6.426 1.00 94.38 83 MET A O 1
ATOM 652 N N . PRO A 1 84 ? -0.626 -3.014 7.620 1.00 95.56 84 PRO A N 1
ATOM 653 C CA . PRO A 1 84 ? 0.191 -1.980 8.241 1.00 95.56 84 PRO A CA 1
ATOM 654 C C . PRO A 1 84 ? 1.384 -2.557 9.008 1.00 95.56 84 PRO A C 1
ATOM 656 O O . PRO A 1 84 ? 1.269 -3.571 9.704 1.00 95.56 84 PRO A O 1
ATOM 659 N N . ALA A 1 85 ? 2.515 -1.853 8.967 1.00 95.94 85 ALA A N 1
ATOM 660 C CA . ALA A 1 85 ? 3.658 -2.154 9.818 1.00 95.94 85 ALA A CA 1
ATOM 661 C C . ALA A 1 85 ? 3.247 -2.142 11.304 1.00 95.94 85 ALA A C 1
ATOM 663 O O . ALA A 1 85 ? 2.775 -1.133 11.833 1.00 95.94 85 ALA A O 1
ATOM 664 N N . ARG A 1 86 ? 3.485 -3.249 12.012 1.00 91.69 86 ARG A N 1
ATOM 665 C CA . ARG A 1 86 ? 3.038 -3.470 13.399 1.00 91.69 86 ARG A CA 1
ATOM 666 C C . ARG A 1 86 ? 3.861 -2.690 14.409 1.00 91.69 86 ARG A C 1
ATOM 668 O O . ARG A 1 86 ? 3.420 -2.440 15.524 1.00 91.69 86 ARG A O 1
ATOM 675 N N . THR A 1 87 ? 5.099 -2.353 14.056 1.00 92.94 87 THR A N 1
ATOM 676 C CA . THR A 1 87 ? 6.026 -1.665 14.956 1.00 92.94 87 THR A CA 1
ATOM 677 C C . THR A 1 87 ? 6.824 -0.596 14.226 1.00 92.94 87 THR A C 1
ATOM 679 O O . THR A 1 87 ? 7.038 -0.655 13.017 1.00 92.94 87 THR A O 1
ATOM 682 N N . ARG A 1 88 ? 7.377 0.359 14.981 1.00 93.50 88 ARG A N 1
ATOM 683 C CA . ARG A 1 88 ? 8.333 1.339 14.440 1.00 93.50 88 ARG A CA 1
ATOM 684 C C . ARG A 1 88 ? 9.610 0.684 13.895 1.00 93.50 88 ARG A C 1
ATOM 686 O O . ARG A 1 88 ? 10.273 1.263 13.040 1.00 93.50 88 ARG A O 1
ATOM 693 N N . LYS A 1 89 ? 10.006 -0.486 14.412 1.00 96.44 89 LYS A N 1
ATOM 694 C CA . LYS A 1 89 ? 11.158 -1.241 13.891 1.00 96.44 89 LYS A CA 1
ATOM 695 C C . LYS A 1 89 ? 10.835 -1.828 12.516 1.00 96.44 89 LYS A C 1
ATOM 697 O O . LYS A 1 89 ? 11.631 -1.670 11.601 1.00 96.44 89 LYS A O 1
ATOM 702 N N . GLU A 1 90 ? 9.662 -2.437 12.377 1.00 96.56 90 GLU A N 1
ATOM 703 C CA . GLU A 1 90 ? 9.170 -2.981 11.108 1.00 96.56 90 GLU A CA 1
ATOM 704 C C . GLU A 1 90 ? 9.001 -1.876 10.060 1.00 96.56 90 GLU A C 1
ATOM 706 O O . GLU A 1 90 ? 9.542 -2.003 8.971 1.00 96.56 90 GLU A O 1
ATOM 711 N N . ALA A 1 91 ? 8.390 -0.741 10.422 1.00 96.12 91 ALA A N 1
ATOM 712 C CA . ALA A 1 91 ? 8.254 0.404 9.519 1.00 96.12 91 ALA A CA 1
ATOM 713 C C . ALA A 1 91 ? 9.615 0.909 9.006 1.00 96.12 91 ALA A C 1
ATOM 715 O O . ALA A 1 91 ? 9.786 1.106 7.812 1.00 96.12 91 ALA A O 1
ATOM 716 N N . ARG A 1 92 ? 10.618 1.042 9.888 1.00 97.00 92 ARG A N 1
ATOM 717 C CA . ARG A 1 92 ? 11.983 1.420 9.476 1.00 97.00 92 ARG A CA 1
ATOM 718 C C . ARG A 1 92 ? 12.611 0.396 8.532 1.00 97.00 92 ARG A C 1
ATOM 720 O O . ARG A 1 92 ? 13.233 0.778 7.550 1.00 97.00 92 ARG A O 1
ATOM 727 N N . SER A 1 93 ? 12.434 -0.892 8.818 1.00 98.00 93 SER A N 1
ATOM 728 C CA . SER A 1 93 ? 12.927 -1.965 7.951 1.00 98.00 93 SER A CA 1
ATOM 729 C C . SER A 1 93 ? 12.243 -1.971 6.583 1.00 98.00 93 SER A C 1
ATOM 731 O O . SER A 1 93 ? 12.879 -2.343 5.604 1.00 98.00 93 SER A O 1
ATOM 733 N N . ILE A 1 94 ? 10.965 -1.594 6.507 1.00 97.69 94 ILE A N 1
ATOM 734 C CA . ILE A 1 94 ? 10.233 -1.436 5.245 1.00 97.69 94 ILE A CA 1
ATOM 735 C C . ILE A 1 94 ? 10.763 -0.220 4.479 1.00 97.69 94 ILE A C 1
ATOM 737 O O . ILE A 1 94 ? 11.073 -0.355 3.303 1.00 97.69 94 ILE A O 1
ATOM 741 N N . SER A 1 95 ? 10.964 0.929 5.135 1.00 97.62 95 SER A N 1
ATOM 742 C CA . SER A 1 95 ? 11.557 2.112 4.489 1.00 97.62 95 SER A CA 1
ATOM 743 C C . SER A 1 95 ? 12.939 1.825 3.894 1.00 97.62 95 SER A C 1
ATOM 745 O O . SER A 1 95 ? 13.199 2.217 2.764 1.00 97.62 95 SER A O 1
ATOM 747 N N . MET A 1 96 ? 13.794 1.080 4.607 1.00 97.88 96 MET A N 1
ATOM 748 C CA . MET A 1 96 ? 15.098 0.656 4.076 1.00 97.88 96 MET A CA 1
ATOM 749 C C . MET A 1 96 ? 14.966 -0.260 2.851 1.00 97.88 96 MET A C 1
ATOM 751 O O . MET A 1 96 ? 15.741 -0.133 1.912 1.00 97.88 96 MET A O 1
ATOM 755 N N . GLN A 1 97 ? 13.988 -1.174 2.844 1.00 96.19 97 GLN A N 1
ATOM 756 C CA . GLN A 1 97 ? 13.729 -2.029 1.679 1.00 96.19 97 GLN A CA 1
ATOM 757 C C . GLN A 1 97 ? 13.257 -1.214 0.473 1.00 96.19 97 GLN A C 1
ATOM 759 O O . GLN A 1 97 ? 13.678 -1.501 -0.639 1.00 96.19 97 GLN A O 1
ATOM 764 N N . ILE A 1 98 ? 12.404 -0.205 0.683 1.00 96.44 98 ILE A N 1
ATOM 765 C CA . ILE A 1 98 ? 11.944 0.694 -0.386 1.00 96.44 98 ILE A CA 1
ATOM 766 C C . ILE A 1 98 ? 13.125 1.447 -0.990 1.00 96.44 98 ILE A C 1
ATOM 768 O O . ILE A 1 98 ? 13.245 1.494 -2.209 1.00 96.44 98 ILE A O 1
ATOM 772 N N . GLU A 1 99 ? 14.001 2.008 -0.155 1.00 95.94 99 GLU A N 1
ATOM 773 C CA . GLU A 1 99 ? 15.195 2.725 -0.611 1.00 95.94 99 GLU A CA 1
ATOM 774 C C . GLU A 1 99 ? 16.100 1.821 -1.461 1.00 95.94 99 GLU A C 1
ATOM 776 O O . GLU A 1 99 ? 16.450 2.186 -2.582 1.00 95.94 99 GLU A O 1
ATOM 781 N N . GLN A 1 100 ? 16.387 0.608 -0.978 1.00 93.69 100 GLN A N 1
ATOM 782 C CA . GLN A 1 100 ? 17.189 -0.386 -1.700 1.00 93.69 100 GLN A CA 1
ATOM 783 C C . GLN A 1 100 ? 16.550 -0.784 -3.036 1.00 93.69 100 GLN A C 1
ATOM 785 O O . GLN A 1 100 ? 17.200 -0.710 -4.074 1.00 93.69 100 GLN A O 1
ATOM 790 N N . LEU A 1 101 ? 15.262 -1.138 -3.035 1.00 92.19 101 LEU A N 1
ATOM 791 C CA . LEU A 1 101 ? 14.538 -1.512 -4.254 1.00 92.19 101 LEU A CA 1
ATOM 792 C C . LEU A 1 101 ? 14.441 -0.356 -5.253 1.00 92.19 101 LEU A C 1
ATOM 794 O O . LEU A 1 101 ? 14.525 -0.579 -6.458 1.00 92.19 101 LEU A O 1
ATOM 798 N N . SER A 1 102 ? 14.285 0.877 -4.771 1.00 91.38 102 SER A N 1
ATOM 799 C CA . SER A 1 102 ? 14.258 2.069 -5.625 1.00 91.38 102 SER A CA 1
ATOM 800 C C . SER A 1 102 ? 15.618 2.306 -6.282 1.00 91.38 102 SER A C 1
ATOM 802 O O . SER A 1 102 ? 15.690 2.621 -7.468 1.00 91.38 102 SER A O 1
ATOM 804 N N . GLU A 1 103 ? 16.708 2.116 -5.537 1.00 91.62 103 GLU A N 1
ATOM 805 C CA . GLU A 1 103 ? 18.066 2.203 -6.072 1.00 91.62 103 GLU A CA 1
ATOM 806 C C . GLU A 1 103 ? 18.342 1.104 -7.108 1.00 91.62 103 GLU A C 1
ATOM 808 O O . GLU A 1 103 ? 18.861 1.394 -8.189 1.00 91.62 103 GLU A O 1
ATOM 813 N N . GLU A 1 104 ? 17.949 -0.138 -6.820 1.00 89.31 104 GLU A N 1
ATOM 814 C CA . GLU A 1 104 ? 18.038 -1.257 -7.763 1.00 89.31 104 GLU A CA 1
ATOM 815 C C . GLU A 1 104 ? 17.233 -0.986 -9.040 1.00 89.31 104 GLU A C 1
ATOM 817 O O . GLU A 1 104 ? 17.738 -1.230 -10.137 1.00 89.31 104 GLU A O 1
ATOM 822 N N . TYR A 1 105 ? 16.019 -0.435 -8.914 1.00 86.12 105 TYR A N 1
ATOM 823 C CA . TYR A 1 105 ? 15.165 -0.054 -10.042 1.00 86.12 105 TYR A CA 1
ATOM 824 C C . TYR A 1 105 ? 15.843 0.975 -10.949 1.00 86.12 105 TYR A C 1
ATOM 826 O O . TYR A 1 105 ? 15.937 0.770 -12.159 1.00 86.12 105 TYR A O 1
ATOM 834 N N . VAL A 1 106 ? 16.373 2.054 -10.362 1.00 87.31 106 VAL A N 1
ATOM 835 C CA . VAL A 1 106 ? 17.069 3.122 -11.098 1.00 87.31 106 VAL A CA 1
ATOM 836 C C . VAL A 1 106 ? 18.326 2.596 -11.789 1.00 87.31 106 VAL A C 1
ATOM 838 O O . VAL A 1 106 ? 18.605 2.965 -12.929 1.00 87.31 106 VAL A O 1
ATOM 841 N N . ARG A 1 107 ? 19.083 1.720 -11.121 1.00 88.38 107 ARG A N 1
ATOM 842 C CA . ARG A 1 107 ? 20.302 1.109 -11.677 1.00 88.38 107 ARG A CA 1
ATOM 843 C C . ARG A 1 107 ? 20.026 -0.036 -12.650 1.00 88.38 107 ARG A C 1
ATOM 845 O O . ARG A 1 107 ? 20.953 -0.482 -13.319 1.00 88.38 107 ARG A O 1
ATOM 852 N N . GLN A 1 108 ? 18.781 -0.501 -12.728 1.00 83.56 108 GLN A N 1
ATOM 853 C CA . GLN A 1 108 ? 18.368 -1.683 -13.481 1.00 83.56 108 GLN A CA 1
ATOM 854 C C . GLN A 1 108 ? 19.114 -2.977 -13.086 1.00 83.56 108 GLN A C 1
ATOM 856 O O . GLN A 1 108 ? 19.312 -3.868 -13.912 1.00 83.56 108 GLN A O 1
ATOM 861 N N . ASP A 1 109 ? 19.512 -3.095 -11.813 1.00 83.56 109 ASP A N 1
ATOM 862 C CA . ASP A 1 109 ? 20.378 -4.173 -11.288 1.00 83.56 109 ASP A CA 1
ATOM 863 C C . ASP A 1 109 ? 19.646 -5.124 -10.316 1.00 83.56 109 ASP A C 1
ATOM 865 O O . ASP A 1 109 ? 20.185 -5.668 -9.356 1.00 83.56 109 ASP A O 1
ATOM 869 N N . PHE A 1 110 ? 18.358 -5.326 -10.560 1.00 77.19 110 PHE A N 1
ATOM 870 C CA . PHE A 1 110 ? 17.444 -6.071 -9.693 1.00 77.19 110 PHE A CA 1
ATOM 871 C C . PHE A 1 110 ? 17.493 -7.590 -9.941 1.00 77.19 110 PHE A C 1
ATOM 873 O O . PHE A 1 110 ? 16.542 -8.211 -10.423 1.00 77.19 110 PHE A O 1
ATOM 880 N N . LEU A 1 111 ? 18.627 -8.221 -9.621 1.00 77.50 111 LEU A N 1
ATOM 881 C CA . LEU A 1 111 ? 18.879 -9.653 -9.858 1.00 77.50 111 LEU A CA 1
ATOM 882 C C . LEU A 1 111 ? 17.784 -10.581 -9.309 1.00 77.50 111 LEU A C 1
ATOM 884 O O . LEU A 1 111 ? 17.359 -11.503 -10.009 1.00 77.50 111 LEU A O 1
ATOM 888 N N . VAL A 1 112 ? 17.315 -10.336 -8.081 1.00 80.50 112 VAL A N 1
ATOM 889 C CA . VAL A 1 112 ? 16.267 -11.157 -7.451 1.00 80.50 112 VAL A CA 1
ATOM 890 C C . VAL A 1 112 ? 14.969 -11.058 -8.245 1.00 80.50 112 VAL A C 1
ATOM 892 O O . VAL A 1 112 ? 14.407 -12.086 -8.628 1.00 80.50 112 VAL A O 1
ATOM 895 N N . GLU A 1 113 ? 14.539 -9.844 -8.586 1.00 81.44 113 GLU A N 1
ATOM 896 C CA . GLU A 1 113 ? 13.256 -9.647 -9.262 1.00 81.44 113 GLU A CA 1
ATOM 897 C C . GLU A 1 113 ? 13.292 -10.008 -10.735 1.00 81.44 113 GLU A C 1
ATOM 899 O O . GLU A 1 113 ? 12.296 -10.512 -11.244 1.00 81.44 113 GLU A O 1
ATOM 904 N N . ARG A 1 114 ? 14.450 -9.931 -11.397 1.00 80.56 114 ARG A N 1
ATOM 905 C CA . ARG A 1 114 ? 14.637 -10.548 -12.718 1.00 80.56 114 ARG A CA 1
ATOM 906 C C . ARG A 1 114 ? 14.448 -12.056 -12.685 1.00 80.56 114 ARG A C 1
ATOM 908 O O . ARG A 1 114 ? 13.745 -12.591 -13.538 1.00 80.56 114 ARG A O 1
ATOM 915 N N . VAL A 1 115 ? 15.066 -12.749 -11.728 1.00 83.44 115 VAL A N 1
ATOM 916 C CA . VAL A 1 115 ? 14.945 -14.212 -11.621 1.00 83.44 115 VAL A CA 1
ATOM 917 C C . VAL A 1 115 ? 13.510 -14.608 -11.280 1.00 83.44 115 VAL A C 1
ATOM 919 O O . VAL A 1 115 ? 12.971 -15.544 -11.873 1.00 83.44 115 VAL A O 1
ATOM 922 N N . THR A 1 116 ? 12.875 -13.894 -10.352 1.00 79.94 116 THR A N 1
ATOM 923 C CA . THR A 1 116 ? 11.474 -14.122 -9.988 1.00 79.94 116 THR A CA 1
ATOM 924 C C . THR A 1 116 ? 10.548 -13.876 -11.178 1.00 79.94 116 THR A C 1
ATOM 926 O O . THR A 1 116 ? 9.742 -14.744 -11.506 1.00 79.94 116 THR A O 1
ATOM 929 N N . ALA A 1 117 ? 10.700 -12.746 -11.870 1.00 82.62 117 ALA A N 1
ATOM 930 C CA . ALA A 1 117 ? 9.903 -12.394 -13.040 1.00 82.62 117 ALA A CA 1
ATOM 931 C C . ALA A 1 117 ? 10.054 -13.421 -14.169 1.00 82.62 117 ALA A C 1
ATOM 933 O O . ALA A 1 117 ? 9.060 -13.890 -14.715 1.00 82.62 117 ALA A O 1
ATOM 934 N N . GLN A 1 118 ? 11.282 -13.875 -14.443 1.00 84.50 118 GLN A N 1
ATOM 935 C CA . GLN A 1 118 ? 11.539 -14.919 -15.435 1.00 84.50 118 GLN A CA 1
ATOM 936 C C . GLN A 1 118 ? 10.817 -16.232 -15.101 1.00 84.50 118 GLN A C 1
ATOM 938 O O . GLN A 1 118 ? 10.276 -16.878 -15.995 1.00 84.50 118 GLN A O 1
ATOM 943 N N . ARG A 1 119 ? 10.787 -16.636 -13.824 1.00 85.19 119 ARG A N 1
ATOM 944 C CA . ARG A 1 119 ? 10.069 -17.846 -13.384 1.00 85.19 119 ARG A CA 1
ATOM 945 C C . ARG A 1 119 ? 8.554 -17.711 -13.511 1.00 85.19 119 ARG A C 1
ATOM 947 O O . ARG A 1 119 ? 7.884 -18.713 -13.734 1.00 85.19 119 ARG A O 1
ATOM 954 N N . LEU A 1 120 ? 8.034 -16.499 -13.338 1.00 80.31 120 LEU A N 1
ATOM 955 C CA . LEU A 1 120 ? 6.604 -16.197 -13.392 1.00 80.31 120 LEU A CA 1
ATOM 956 C C . LEU A 1 120 ? 6.126 -15.788 -14.794 1.00 80.31 120 LEU A C 1
ATOM 958 O O . LEU A 1 120 ? 4.924 -15.657 -15.001 1.00 80.31 120 LEU A O 1
ATOM 962 N N . GLY A 1 121 ? 7.040 -15.598 -15.750 1.00 80.94 121 GLY A N 1
ATOM 963 C CA . GLY A 1 121 ? 6.714 -15.093 -17.084 1.00 80.94 121 GLY A CA 1
ATOM 964 C C . GLY A 1 121 ? 6.223 -13.641 -17.082 1.00 80.94 121 GLY A C 1
ATOM 965 O O . GLY A 1 121 ? 5.443 -13.272 -17.955 1.00 80.94 121 GLY A O 1
ATOM 966 N N . SER A 1 122 ? 6.639 -12.838 -16.101 1.00 81.38 122 SER A N 1
ATOM 967 C CA . SER A 1 122 ? 6.250 -11.431 -15.950 1.00 81.38 122 SER A CA 1
ATOM 968 C C . SER A 1 122 ? 7.401 -10.482 -16.293 1.00 81.38 122 SER A C 1
ATOM 970 O O . SER A 1 122 ? 8.554 -10.906 -16.414 1.00 81.38 122 SER A O 1
ATOM 972 N N . ASP A 1 123 ? 7.108 -9.186 -16.412 1.00 85.19 123 ASP A N 1
ATOM 973 C CA . ASP A 1 123 ? 8.139 -8.167 -16.594 1.00 85.19 123 ASP A CA 1
ATOM 974 C C . ASP A 1 123 ? 8.859 -7.855 -15.258 1.00 85.19 123 ASP A C 1
ATOM 976 O O . ASP A 1 123 ? 8.206 -7.689 -14.222 1.00 85.19 123 ASP A O 1
ATOM 980 N N . PRO A 1 124 ? 10.204 -7.795 -15.223 1.00 83.12 124 PRO A N 1
ATOM 981 C CA . PRO A 1 124 ? 10.944 -7.464 -14.005 1.00 83.12 124 PRO A CA 1
ATOM 982 C C . PRO A 1 124 ? 10.657 -6.068 -13.432 1.00 83.12 124 PRO A C 1
ATOM 984 O O . PRO A 1 124 ? 10.663 -5.899 -12.212 1.00 83.12 124 PRO A O 1
ATOM 987 N N . ALA A 1 125 ? 10.417 -5.071 -14.286 1.00 84.56 125 ALA A N 1
ATOM 988 C CA . ALA A 1 125 ? 10.144 -3.700 -13.863 1.00 84.56 125 ALA A CA 1
ATOM 989 C C . ALA A 1 125 ? 8.732 -3.591 -13.263 1.00 84.56 125 ALA A C 1
ATOM 991 O O . ALA A 1 125 ? 8.540 -2.930 -12.238 1.00 84.56 125 ALA A O 1
ATOM 992 N N . GLU A 1 126 ? 7.765 -4.307 -13.845 1.00 82.75 126 GLU A N 1
ATOM 993 C CA . GLU A 1 126 ? 6.416 -4.480 -13.291 1.00 82.75 126 GLU A CA 1
ATOM 994 C C . GLU A 1 126 ? 6.481 -5.104 -11.889 1.00 82.75 126 GLU A C 1
ATOM 996 O O . GLU A 1 126 ? 5.926 -4.554 -10.938 1.00 82.75 126 GLU A O 1
ATOM 1001 N N . ARG A 1 127 ? 7.269 -6.173 -11.710 1.00 84.19 127 ARG A N 1
ATOM 1002 C CA . ARG A 1 127 ? 7.441 -6.842 -10.407 1.00 84.19 127 ARG A CA 1
ATOM 1003 C C . ARG A 1 127 ? 8.014 -5.942 -9.317 1.00 84.19 127 ARG A C 1
ATOM 1005 O O . ARG A 1 127 ? 7.567 -6.013 -8.171 1.00 84.19 127 ARG A O 1
ATOM 1012 N N . ILE A 1 128 ? 8.991 -5.102 -9.644 1.00 87.81 128 ILE A N 1
ATOM 1013 C CA . ILE A 1 128 ? 9.553 -4.152 -8.673 1.00 87.81 128 ILE A CA 1
ATOM 1014 C C . ILE A 1 128 ? 8.547 -3.072 -8.333 1.00 87.81 128 ILE A C 1
ATOM 1016 O O . ILE A 1 128 ? 8.399 -2.733 -7.163 1.00 87.81 128 ILE A O 1
ATOM 1020 N N . THR A 1 129 ? 7.824 -2.571 -9.332 1.00 87.06 129 THR A N 1
ATOM 1021 C CA . THR A 1 129 ? 6.781 -1.564 -9.126 1.00 87.06 129 THR A CA 1
ATOM 1022 C C . THR A 1 129 ? 5.678 -2.100 -8.209 1.00 87.06 129 THR A C 1
ATOM 1024 O O . THR A 1 129 ? 5.301 -1.433 -7.249 1.00 87.06 129 THR A O 1
ATOM 1027 N N . GLU A 1 130 ? 5.222 -3.338 -8.422 1.00 86.69 130 GLU A N 1
ATOM 1028 C CA . GLU A 1 130 ? 4.285 -4.032 -7.526 1.00 86.69 130 GLU A CA 1
ATOM 1029 C C . GLU A 1 130 ? 4.848 -4.173 -6.106 1.00 86.69 130 GLU A C 1
ATOM 1031 O O . GLU A 1 130 ? 4.153 -3.926 -5.115 1.00 86.69 130 GLU A O 1
ATOM 1036 N N . ARG A 1 131 ? 6.125 -4.560 -5.988 1.00 90.31 131 ARG A N 1
ATOM 1037 C CA . ARG A 1 131 ? 6.780 -4.744 -4.692 1.00 90.31 131 ARG A CA 1
ATOM 1038 C C . ARG A 1 131 ? 6.916 -3.428 -3.931 1.00 90.31 131 ARG A C 1
ATOM 1040 O O . ARG A 1 131 ? 6.635 -3.403 -2.732 1.00 90.31 131 ARG A O 1
ATOM 1047 N N . LEU A 1 132 ? 7.317 -2.356 -4.610 1.00 92.69 132 LEU A N 1
ATOM 1048 C CA . LEU A 1 132 ? 7.384 -1.005 -4.058 1.00 92.69 132 LEU A CA 1
ATOM 1049 C C . LEU A 1 132 ? 5.999 -0.551 -3.598 1.00 92.69 132 LEU A C 1
ATOM 1051 O O . LEU A 1 132 ? 5.846 -0.189 -2.433 1.00 92.69 132 LEU A O 1
ATOM 1055 N N . ALA A 1 133 ? 4.976 -0.692 -4.447 1.00 91.25 133 ALA A N 1
ATOM 1056 C CA . ALA A 1 133 ? 3.608 -0.317 -4.107 1.00 91.25 133 ALA A CA 1
ATOM 1057 C C . ALA A 1 133 ? 3.102 -1.045 -2.851 1.00 91.25 133 ALA A C 1
ATOM 1059 O O . ALA A 1 133 ? 2.481 -0.421 -1.986 1.00 91.25 133 ALA A O 1
ATOM 1060 N N . TYR A 1 134 ? 3.408 -2.340 -2.710 1.00 93.25 134 TYR A N 1
ATOM 1061 C CA . TYR A 1 134 ? 3.069 -3.124 -1.520 1.00 93.25 134 TYR A CA 1
ATOM 1062 C C . TYR A 1 134 ? 3.803 -2.636 -0.259 1.00 93.25 134 TYR A C 1
ATOM 1064 O O . TYR A 1 134 ? 3.197 -2.476 0.808 1.00 93.25 134 TYR A O 1
ATOM 1072 N N . LEU A 1 135 ? 5.114 -2.389 -0.361 1.00 95.81 135 LEU A N 1
ATOM 1073 C CA . LEU A 1 135 ? 5.927 -1.915 0.762 1.00 95.81 135 LEU A CA 1
ATOM 1074 C C . LEU A 1 135 ? 5.484 -0.524 1.229 1.00 95.81 135 LEU A C 1
ATOM 1076 O O . LEU A 1 135 ? 5.279 -0.320 2.425 1.00 95.81 135 LEU A O 1
ATOM 1080 N N . GLU A 1 136 ? 5.269 0.404 0.302 1.00 94.94 136 GLU A N 1
ATOM 1081 C CA . GLU A 1 136 ? 4.718 1.733 0.583 1.00 94.94 136 GLU A CA 1
ATOM 1082 C C . GLU A 1 136 ? 3.329 1.642 1.216 1.00 94.94 136 GLU A C 1
ATOM 1084 O O . GLU A 1 136 ? 3.066 2.285 2.231 1.00 94.94 136 GLU A O 1
ATOM 1089 N N . GLY A 1 137 ? 2.472 0.766 0.685 1.00 94.38 137 GLY A N 1
ATOM 1090 C CA . GLY A 1 137 ? 1.141 0.497 1.226 1.00 94.38 137 GLY A CA 1
ATOM 1091 C C . GLY A 1 137 ? 1.148 0.008 2.675 1.00 94.38 137 GLY A C 1
ATOM 1092 O O . GLY A 1 137 ? 0.187 0.206 3.413 1.00 94.38 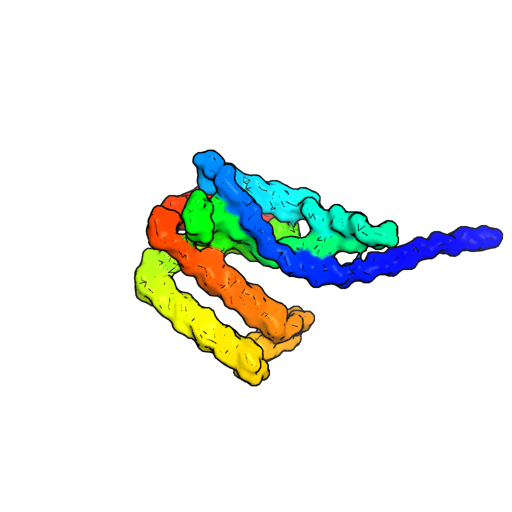137 GLY A O 1
ATOM 1093 N N . SER A 1 138 ? 2.250 -0.610 3.103 1.00 96.56 138 SER A N 1
ATOM 1094 C CA . SER A 1 138 ? 2.446 -1.086 4.474 1.00 96.56 138 SER A CA 1
ATOM 1095 C C . SER A 1 138 ? 2.886 0.036 5.434 1.00 96.56 138 SER A C 1
ATOM 1097 O O . SER A 1 138 ? 2.802 -0.122 6.658 1.00 96.56 138 SER A O 1
ATOM 1099 N N . LEU A 1 139 ? 3.336 1.187 4.919 1.00 96.12 139 LEU A N 1
ATOM 1100 C CA . LEU A 1 139 ? 3.758 2.365 5.691 1.00 96.12 139 LEU A CA 1
ATOM 1101 C C . LEU A 1 139 ? 2.593 3.306 6.034 1.00 96.12 139 LEU A C 1
ATOM 1103 O O . LEU A 1 139 ? 2.725 4.527 5.991 1.00 96.12 139 LEU A O 1
ATOM 1107 N N . VAL A 1 140 ? 1.472 2.733 6.466 1.00 92.94 140 VAL A N 1
ATOM 1108 C CA . VAL A 1 140 ? 0.304 3.478 6.955 1.00 92.94 140 VAL A CA 1
ATOM 1109 C C . VAL A 1 140 ? 0.686 4.450 8.079 1.00 92.94 140 VAL A C 1
ATOM 1111 O O . VAL A 1 140 ? 1.504 4.137 8.968 1.00 92.94 140 VAL A O 1
ATOM 1114 N N . SER A 1 141 ? 0.054 5.627 8.051 1.00 87.44 141 SER A N 1
ATOM 1115 C CA . SER A 1 141 ? 0.227 6.677 9.056 1.00 87.44 141 SER A CA 1
ATOM 1116 C C . SER A 1 141 ? 0.039 6.124 10.478 1.00 87.44 141 SER A C 1
ATOM 1118 O O . SER A 1 141 ? -0.923 5.392 10.731 1.00 87.44 141 SER A O 1
ATOM 1120 N N . PRO A 1 142 ? 0.929 6.452 11.442 1.00 89.56 142 PRO A N 1
ATOM 1121 C CA . PRO A 1 142 ? 0.846 5.943 12.812 1.00 89.56 142 PRO A CA 1
ATOM 1122 C C . PRO A 1 142 ? -0.518 6.124 13.483 1.00 89.56 142 PRO A C 1
ATOM 1124 O O . PRO A 1 142 ? -0.912 5.252 14.252 1.00 89.56 142 PRO A O 1
ATOM 1127 N N . ALA A 1 143 ? -1.237 7.207 13.168 1.00 89.81 143 ALA A N 1
ATOM 1128 C CA . ALA A 1 143 ? -2.561 7.496 13.718 1.00 89.81 143 ALA A CA 1
ATOM 1129 C C . ALA A 1 143 ? -3.624 6.451 13.323 1.00 89.81 143 ALA A C 1
ATOM 1131 O O . ALA A 1 143 ? -4.584 6.235 14.059 1.00 89.81 143 ALA A O 1
ATOM 1132 N N . TRP A 1 144 ? -3.427 5.765 12.194 1.00 90.12 144 TRP A N 1
ATOM 1133 C CA . TRP A 1 144 ? -4.405 4.847 11.609 1.00 90.12 144 TRP A CA 1
ATOM 1134 C C . TRP A 1 144 ? -4.065 3.368 11.795 1.00 90.12 144 TRP A C 1
ATOM 1136 O O . TRP A 1 144 ? -4.951 2.523 11.674 1.00 90.12 144 TRP A O 1
ATOM 1146 N N . ARG A 1 145 ? -2.812 3.026 12.127 1.00 91.50 145 ARG A N 1
ATOM 1147 C CA . ARG A 1 145 ? -2.311 1.635 12.125 1.00 91.50 145 ARG A CA 1
ATOM 1148 C C . ARG A 1 145 ? -3.179 0.658 12.907 1.00 91.50 145 ARG A C 1
ATOM 1150 O O . ARG A 1 145 ? -3.500 -0.413 12.391 1.00 91.50 145 ARG A O 1
ATOM 1157 N N . ASP A 1 146 ? -3.559 1.011 14.132 1.00 91.12 146 ASP A N 1
ATOM 1158 C CA . ASP A 1 146 ? -4.325 0.115 15.005 1.00 91.12 146 ASP A CA 1
ATOM 1159 C C . ASP A 1 146 ? -5.758 -0.072 14.505 1.00 91.12 146 ASP A C 1
ATOM 1161 O O . ASP A 1 146 ? -6.256 -1.200 14.440 1.00 91.12 146 ASP A O 1
ATOM 1165 N N . SER A 1 147 ? -6.407 1.026 14.111 1.00 90.00 147 SER A N 1
ATOM 1166 C CA . SER A 1 147 ? -7.759 1.020 13.548 1.00 90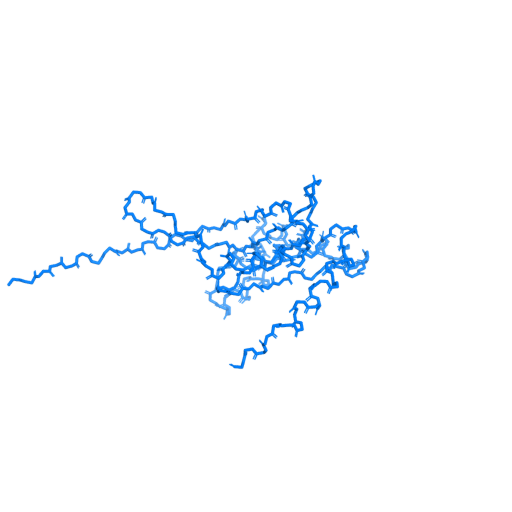.00 147 SER A CA 1
ATOM 1167 C C . SER A 1 147 ? -7.814 0.203 12.259 1.00 90.00 147 SER A C 1
ATOM 1169 O O . SER A 1 147 ? -8.669 -0.671 12.125 1.00 90.00 147 SER A O 1
ATOM 1171 N N . VAL A 1 148 ? -6.843 0.401 11.364 1.00 92.12 148 VAL A N 1
ATOM 1172 C CA . VAL A 1 148 ? -6.736 -0.320 10.090 1.00 92.12 148 VAL A CA 1
ATOM 1173 C C . VAL A 1 148 ? -6.449 -1.793 10.302 1.00 92.12 148 VAL A C 1
ATOM 1175 O O . VAL A 1 148 ? -7.134 -2.644 9.741 1.00 92.12 148 VAL A O 1
ATOM 1178 N N . THR A 1 149 ? -5.507 -2.123 11.182 1.00 92.50 149 THR A N 1
ATOM 1179 C CA . THR A 1 149 ? -5.212 -3.519 11.518 1.00 92.50 149 THR A CA 1
ATOM 1180 C C . THR A 1 149 ? -6.452 -4.234 12.057 1.00 92.50 149 THR A C 1
ATOM 1182 O O . THR A 1 149 ? -6.684 -5.403 11.739 1.00 92.50 149 THR A O 1
ATOM 1185 N N . ARG A 1 150 ? -7.262 -3.556 12.879 1.00 90.94 150 ARG A N 1
ATOM 1186 C CA . ARG A 1 150 ? -8.506 -4.118 13.415 1.00 90.94 150 ARG A CA 1
ATOM 1187 C C . ARG A 1 150 ? -9.553 -4.319 12.319 1.00 90.94 150 ARG A C 1
ATOM 1189 O O . ARG A 1 150 ? -10.085 -5.425 12.226 1.00 90.94 150 ARG A O 1
ATOM 1196 N N . ALA A 1 151 ? -9.798 -3.299 11.499 1.00 90.00 151 ALA A N 1
ATOM 1197 C CA . ALA A 1 151 ? -10.765 -3.347 10.403 1.00 90.00 151 ALA A CA 1
ATOM 1198 C C . ALA A 1 151 ? -10.410 -4.439 9.384 1.00 90.00 151 ALA A C 1
ATOM 1200 O O . ALA A 1 151 ? -11.235 -5.299 9.086 1.00 90.00 151 ALA A O 1
ATOM 1201 N N . LEU A 1 152 ? -9.147 -4.514 8.948 1.00 91.06 152 LEU A N 1
ATOM 1202 C CA . LEU A 1 152 ? -8.683 -5.560 8.033 1.00 91.06 152 LEU A CA 1
ATOM 1203 C C . LEU A 1 152 ? -8.858 -6.962 8.619 1.00 91.06 152 LEU A C 1
ATOM 1205 O O . LEU A 1 152 ? -9.345 -7.860 7.939 1.00 91.06 152 LEU A O 1
ATOM 1209 N N . ARG A 1 153 ? -8.522 -7.173 9.898 1.00 89.88 153 ARG A N 1
ATOM 1210 C CA . ARG A 1 153 ? -8.738 -8.477 10.553 1.00 89.88 153 ARG A CA 1
ATOM 1211 C C . ARG A 1 153 ? -10.211 -8.864 10.600 1.00 89.88 153 ARG A C 1
ATOM 1213 O O . ARG A 1 153 ? -10.524 -10.044 10.475 1.00 89.88 153 ARG A O 1
ATOM 1220 N N . GLN A 1 154 ? -11.101 -7.904 10.823 1.00 88.88 154 GLN A N 1
ATOM 1221 C CA . GLN A 1 154 ? -12.539 -8.142 10.800 1.00 88.88 154 GLN A CA 1
ATOM 1222 C C . GLN A 1 154 ? -13.014 -8.473 9.384 1.00 88.88 154 GLN A C 1
ATOM 1224 O O . GLN A 1 154 ? -13.677 -9.490 9.196 1.00 88.88 154 GLN A O 1
ATOM 1229 N N . HIS A 1 155 ? -12.605 -7.682 8.394 1.00 85.44 155 HIS A N 1
ATOM 1230 C CA . HIS A 1 155 ? -12.933 -7.891 6.990 1.00 85.44 155 HIS A CA 1
ATOM 1231 C C . HIS A 1 155 ? -12.472 -9.266 6.485 1.00 85.44 155 HIS A C 1
ATOM 1233 O O . HIS A 1 155 ? -13.268 -10.022 5.934 1.00 85.44 155 HIS A O 1
ATOM 1239 N N . LEU A 1 156 ? -11.216 -9.641 6.743 1.00 83.50 156 LEU A N 1
ATOM 1240 C CA . LEU A 1 156 ? -10.647 -10.925 6.318 1.00 83.50 156 LEU A CA 1
ATOM 1241 C C . LEU A 1 156 ? -11.341 -12.129 6.971 1.00 83.50 156 LEU A C 1
ATOM 1243 O O . LEU A 1 156 ? -11.445 -13.178 6.349 1.00 83.50 156 LEU A O 1
ATOM 1247 N N . ARG A 1 157 ? -11.862 -11.991 8.198 1.00 84.31 157 ARG A N 1
ATOM 1248 C CA . ARG A 1 157 ? -12.680 -13.041 8.838 1.00 84.31 157 ARG A CA 1
ATOM 1249 C C . ARG A 1 157 ? -14.062 -13.192 8.208 1.00 84.31 157 ARG A C 1
ATOM 1251 O O . ARG A 1 157 ? -14.665 -14.251 8.329 1.00 84.31 157 ARG A O 1
ATOM 1258 N N . GLN A 1 158 ? -14.583 -12.124 7.613 1.00 78.75 158 GLN A N 1
ATOM 1259 C CA . GLN A 1 158 ? -15.909 -12.091 6.997 1.00 78.75 158 GLN A CA 1
ATOM 1260 C C . GLN A 1 158 ? -15.883 -12.531 5.530 1.00 78.75 158 GLN A C 1
ATOM 1262 O O . GLN A 1 158 ? -16.941 -12.807 4.964 1.00 78.75 158 GLN A O 1
ATOM 1267 N N . GLN A 1 159 ? -14.704 -12.623 4.905 1.00 67.25 159 GLN A N 1
ATOM 1268 C CA . GLN A 1 159 ? -14.591 -13.180 3.563 1.00 67.25 159 GLN A CA 1
ATOM 1269 C C . GLN A 1 159 ? -14.779 -14.707 3.615 1.00 67.25 159 GLN A C 1
ATOM 1271 O O . GLN A 1 159 ? -14.037 -15.389 4.326 1.00 67.25 159 GLN A O 1
ATOM 1276 N N . PRO A 1 160 ? -15.755 -15.277 2.883 1.00 55.41 160 PRO A N 1
ATOM 1277 C CA . PRO A 1 160 ? -15.878 -16.723 2.783 1.00 55.41 160 PRO A CA 1
ATOM 1278 C C . PRO A 1 160 ? -14.617 -17.284 2.122 1.00 55.41 160 PRO A C 1
ATOM 1280 O O . PRO A 1 160 ? -14.153 -16.742 1.116 1.00 55.41 160 PRO A O 1
ATOM 1283 N N . ILE A 1 161 ? -14.075 -18.374 2.675 1.00 47.19 161 ILE A N 1
ATOM 1284 C CA . ILE A 1 161 ? -12.983 -19.130 2.054 1.00 47.19 161 ILE A CA 1
ATOM 1285 C C . ILE A 1 161 ? -13.500 -19.599 0.693 1.00 47.19 161 ILE A C 1
ATOM 1287 O O . ILE A 1 161 ? -14.318 -20.517 0.618 1.00 47.19 161 ILE A O 1
ATOM 1291 N N . ARG A 1 162 ? -13.076 -18.939 -0.388 1.00 46.97 162 ARG A N 1
ATOM 1292 C CA . ARG A 1 162 ? -13.314 -19.446 -1.739 1.00 46.97 162 ARG A CA 1
ATOM 1293 C C . ARG A 1 162 ? -12.419 -20.672 -1.903 1.00 46.97 162 ARG A C 1
ATOM 1295 O O . ARG A 1 162 ? -11.200 -20.536 -1.953 1.00 46.97 162 ARG A O 1
ATOM 1302 N N . SER A 1 163 ? -13.058 -21.839 -1.839 1.00 33.81 163 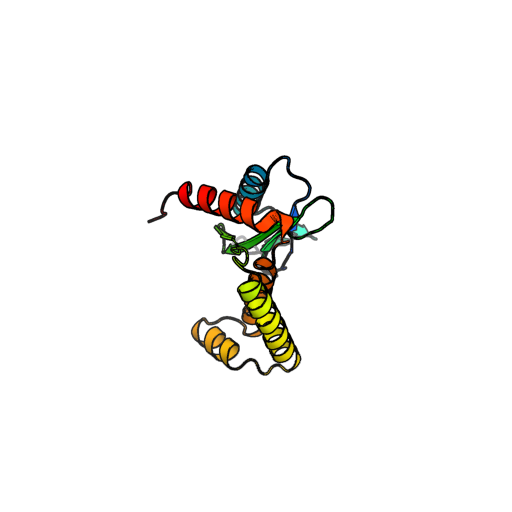SER A N 1
ATOM 1303 C CA . SER A 1 163 ? -12.478 -23.152 -2.142 1.00 33.81 163 SER A CA 1
ATOM 1304 C C . SER A 1 163 ? -12.445 -23.359 -3.648 1.00 33.81 163 SER A C 1
ATOM 1306 O O . SER A 1 163 ? -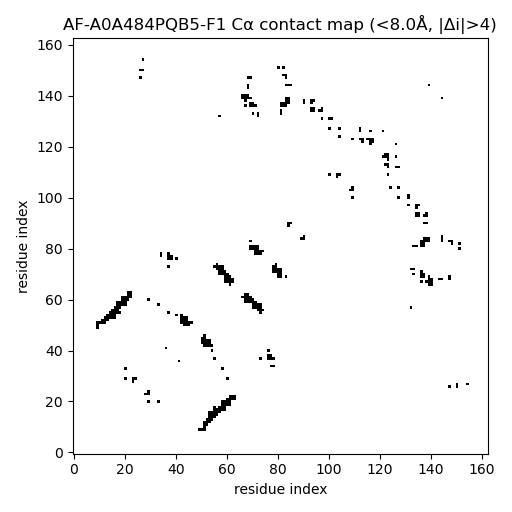13.395 -22.866 -4.301 1.00 33.81 163 SER A O 1
#

Solvent-accessible surface area (backbone atoms only — not comparable to full-atom values): 9418 Å² total; per-residue (Å²): 132,84,80,82,74,78,74,75,77,66,67,77,56,81,45,78,38,80,43,77,49,66,90,54,100,41,70,66,56,44,53,51,50,53,50,51,48,50,54,66,56,84,34,69,50,77,54,95,90,44,73,31,61,40,49,54,50,31,40,38,34,36,50,100,82,71,44,51,48,42,25,29,38,46,54,85,65,46,70,51,68,34,64,46,47,88,40,76,66,52,39,51,55,42,53,53,48,46,52,52,52,52,50,26,59,76,67,69,64,46,62,70,45,43,54,52,16,63,76,70,75,49,56,37,68,58,53,49,53,54,49,45,53,45,48,58,25,17,61,34,39,80,93,36,35,67,62,43,52,50,48,50,55,52,52,62,69,70,52,76,84,84,124

Foldseek 3Di:
DDDPPPPPPQPADADADEAEDEDDPDPLVVVVVVLVCLQVQPQQDDDPNHTYRYHHQKYFYAYPVRFTQWMWGRDRSDTHTQQAQPDPVSLVVLVVVLVVLVVCLVVVPCVVLVVVCVVVVHDSNVSSVSVNSSSVRRHGDPVNNVVSNVSVVVVVVPDPPPD

Nearest PDB structures (foldseek):
  2e9x-assembly1_A  TM=2.609E-01  e=1.643E+00  Homo sapiens
  4iyp-assembly1_A  TM=3.429E-01  e=4.004E+00  Homo sapiens
  8v84-assembly1_A  TM=1.738E-01  e=2.565E+00  Saccharomyces cerevisiae BY4741
  2v0p-assembly1_A  TM=2.706E-01  e=9.760E+00  Saccharomyces cerevisiae

Sequence (163 aa):
MASNADCQETRSVRFSLAIEIGQFGSLDEAIQQSVAYVREQRFEQQCDGEQFVAMALHVDVRDEQEALVLRGIVLGQGMDWCMPARTRKEARSISMQIEQLSEEYVRQDFLVERVTAQRLGSDPAERITERLAYLEGSLVSPAWRDSVTRALRQHLRQQPIRS

Radius of gyration: 18.78 Å; Cα contacts (8 Å, |Δi|>4): 212; chains: 1; bounding box: 42×38×65 Å

Mean predicted aligned error: 10.05 Å